Protein AF-A0A2V9BN31-F1 (afdb_monomer_lite)

Structure (mmCIF, N/CA/C/O backbone):
data_AF-A0A2V9BN31-F1
#
_entry.id   AF-A0A2V9BN31-F1
#
loop_
_atom_site.group_PDB
_atom_site.id
_atom_site.type_symbol
_atom_site.label_atom_id
_atom_site.label_alt_id
_atom_site.label_comp_id
_atom_site.label_asym_id
_atom_site.label_entity_id
_atom_site.label_seq_id
_atom_site.pdbx_PDB_ins_code
_atom_site.Cartn_x
_atom_site.Cartn_y
_atom_site.Cartn_z
_atom_site.occupancy
_atom_site.B_iso_or_equiv
_atom_site.auth_seq_id
_atom_site.auth_comp_id
_atom_site.auth_asym_id
_atom_site.auth_atom_id
_atom_site.pdbx_PDB_model_num
ATOM 1 N N . MET A 1 1 ? 68.859 72.109 -33.325 1.00 40.28 1 MET A N 1
ATOM 2 C CA . MET A 1 1 ? 69.246 70.699 -33.091 1.00 40.28 1 MET A CA 1
ATOM 3 C C . MET A 1 1 ? 68.568 69.824 -34.140 1.00 40.28 1 MET A C 1
ATOM 5 O O . MET A 1 1 ? 67.364 69.935 -34.303 1.00 40.28 1 MET A O 1
ATOM 9 N N . ARG A 1 2 ? 69.324 69.024 -34.901 1.00 48.75 2 ARG A N 1
ATOM 10 C CA . ARG A 1 2 ? 68.794 67.913 -35.730 1.00 48.75 2 ARG A CA 1
ATOM 11 C C . ARG A 1 2 ? 68.641 66.681 -34.806 1.00 48.75 2 ARG A C 1
ATOM 13 O O . ARG A 1 2 ? 69.461 66.611 -33.891 1.00 48.75 2 ARG A O 1
ATOM 20 N N . PRO A 1 3 ? 67.699 65.725 -35.007 1.00 51.00 3 PRO A N 1
ATOM 21 C CA . PRO A 1 3 ? 67.587 64.999 -36.279 1.00 51.00 3 PRO A CA 1
ATOM 22 C C . PRO A 1 3 ? 66.201 64.465 -36.721 1.00 51.00 3 PRO A C 1
ATOM 24 O O . PRO A 1 3 ? 65.312 64.187 -35.932 1.00 51.00 3 PRO A O 1
ATOM 27 N N . ARG A 1 4 ? 66.120 64.277 -38.048 1.00 44.00 4 ARG A N 1
ATOM 28 C CA . ARG A 1 4 ? 65.604 63.120 -38.809 1.00 44.00 4 ARG A CA 1
ATOM 29 C C . ARG A 1 4 ? 64.323 62.423 -38.329 1.00 44.00 4 ARG A C 1
ATOM 31 O O . ARG A 1 4 ? 64.360 61.678 -37.362 1.00 44.00 4 ARG A O 1
ATOM 38 N N . LEU A 1 5 ? 63.322 62.411 -39.208 1.00 37.47 5 LEU A N 1
ATOM 39 C CA . LEU A 1 5 ? 62.620 61.173 -39.551 1.00 37.47 5 LEU A CA 1
ATOM 40 C C . LEU A 1 5 ? 62.283 61.173 -41.044 1.00 37.47 5 LEU A C 1
ATOM 42 O O . LEU A 1 5 ? 61.562 62.028 -41.550 1.00 37.47 5 LEU A O 1
ATOM 46 N N . LEU A 1 6 ? 62.915 60.231 -41.741 1.00 39.75 6 LEU A N 1
ATOM 47 C CA . LEU A 1 6 ? 62.638 59.847 -43.115 1.00 39.75 6 LEU A CA 1
ATOM 48 C C . LEU A 1 6 ? 61.465 58.862 -43.110 1.00 39.75 6 LEU A C 1
ATOM 50 O O . LEU A 1 6 ? 61.405 57.958 -42.281 1.00 39.75 6 LEU A O 1
ATOM 54 N N . PHE A 1 7 ? 60.570 59.083 -44.066 1.00 40.12 7 PHE A N 1
ATOM 55 C CA . PHE A 1 7 ? 59.483 58.219 -44.514 1.00 40.12 7 PHE A CA 1
ATOM 56 C C . PHE A 1 7 ? 59.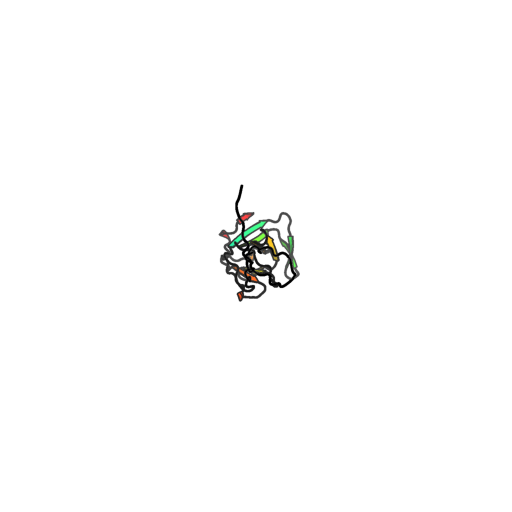914 56.773 -44.786 1.00 40.12 7 PHE A C 1
ATOM 58 O O . PHE A 1 7 ? 60.891 56.584 -45.502 1.00 40.12 7 PHE A O 1
ATOM 65 N N . VAL A 1 8 ? 59.080 55.808 -44.372 1.00 37.19 8 VAL A N 1
ATOM 66 C CA . VAL A 1 8 ? 58.717 54.571 -45.106 1.00 37.19 8 VAL A CA 1
ATOM 67 C C . VAL A 1 8 ? 57.320 54.169 -44.579 1.00 37.19 8 VAL A C 1
ATOM 69 O O . VAL A 1 8 ? 57.192 53.799 -43.421 1.00 37.19 8 VAL A O 1
ATOM 72 N N . SER A 1 9 ? 56.209 54.571 -45.205 1.00 35.59 9 SER A N 1
ATOM 73 C CA . SER A 1 9 ? 55.510 53.930 -46.337 1.00 35.59 9 SER A CA 1
ATOM 74 C C . SER A 1 9 ? 55.169 52.452 -46.101 1.00 35.59 9 SER A C 1
ATOM 76 O O . SER A 1 9 ? 56.079 51.638 -46.145 1.00 35.59 9 SER A O 1
ATOM 78 N N . LEU A 1 10 ? 53.883 52.095 -45.947 1.00 39.62 10 LEU A N 1
ATOM 79 C CA . LEU A 1 10 ? 53.248 51.175 -46.904 1.00 39.62 10 LEU A CA 1
ATOM 80 C C . LEU A 1 10 ? 51.716 51.078 -46.762 1.00 39.62 10 LEU A C 1
ATOM 82 O O . LEU A 1 10 ? 51.185 50.659 -45.742 1.00 39.62 10 LEU A O 1
ATOM 86 N N . ALA A 1 11 ? 51.073 51.453 -47.868 1.00 43.50 11 ALA A N 1
ATOM 87 C CA . ALA A 1 11 ? 49.865 50.916 -48.494 1.00 43.50 11 ALA A CA 1
ATOM 88 C C . ALA A 1 11 ? 48.610 50.590 -47.658 1.00 43.50 11 ALA A C 1
ATOM 90 O O . ALA A 1 11 ? 48.469 49.561 -47.006 1.00 43.50 11 ALA A O 1
ATOM 91 N N . ILE A 1 12 ? 47.631 51.458 -47.901 1.00 47.12 12 ILE A N 1
ATOM 92 C CA . ILE A 1 12 ? 46.184 51.259 -47.869 1.00 47.12 12 ILE A CA 1
ATOM 93 C C . ILE A 1 12 ? 45.766 50.171 -48.873 1.00 47.12 12 ILE A C 1
ATOM 95 O O . ILE A 1 12 ? 46.143 50.265 -50.034 1.00 47.12 12 ILE A O 1
ATOM 99 N N . PHE A 1 13 ? 44.912 49.241 -48.445 1.00 39.59 13 PHE A N 1
ATOM 100 C CA . PHE A 1 13 ? 43.797 48.623 -49.192 1.00 39.59 13 PHE A CA 1
ATOM 101 C C . PHE A 1 13 ? 42.911 48.003 -48.091 1.00 39.59 13 PHE A C 1
ATOM 103 O O . PHE A 1 13 ? 43.323 47.065 -47.426 1.00 39.59 13 PHE A O 1
ATOM 110 N N . GLY A 1 14 ? 41.794 48.587 -47.660 1.00 35.78 14 GLY A N 1
ATOM 111 C CA . GLY A 1 14 ? 40.641 48.947 -48.470 1.00 35.78 14 GLY A CA 1
ATOM 112 C C . GLY A 1 14 ? 39.729 47.728 -48.560 1.00 35.78 14 GLY A C 1
ATOM 113 O O . GLY A 1 14 ? 39.915 46.951 -49.483 1.00 35.78 14 GLY A O 1
ATOM 114 N N . LEU A 1 15 ? 38.801 47.555 -47.603 1.00 39.25 15 LEU A N 1
ATOM 115 C CA . LEU A 1 15 ? 37.552 46.788 -47.746 1.00 39.25 15 LEU A CA 1
ATOM 116 C C . LEU A 1 15 ? 36.706 46.846 -46.458 1.00 39.25 15 LEU A C 1
ATOM 118 O O . LEU A 1 15 ? 37.155 46.433 -45.396 1.00 39.25 15 LEU A O 1
ATOM 122 N N . GLY A 1 16 ? 35.453 47.285 -46.601 1.00 37.19 16 GLY A N 1
ATOM 123 C CA . GLY A 1 16 ? 34.324 46.699 -45.869 1.00 37.19 16 GLY A CA 1
ATOM 124 C C . GLY A 1 16 ? 33.919 47.339 -44.541 1.00 37.19 16 GLY A C 1
ATOM 125 O O . GLY A 1 16 ? 34.496 47.064 -43.499 1.00 37.19 16 GLY A O 1
ATOM 126 N N . LEU A 1 17 ? 32.837 48.121 -44.587 1.00 44.12 17 LEU A N 1
ATOM 127 C CA . LEU A 1 17 ? 32.001 48.503 -43.447 1.00 44.12 17 LEU A CA 1
ATOM 128 C C . LEU A 1 17 ? 31.518 47.294 -42.619 1.00 44.12 17 LEU A C 1
ATOM 130 O O . LEU A 1 17 ? 31.100 46.293 -43.194 1.00 44.12 17 LEU A O 1
ATOM 134 N N . GLY A 1 18 ? 31.416 47.470 -41.294 1.00 34.91 18 GLY A N 1
ATOM 135 C CA . GLY A 1 18 ? 30.512 46.680 -40.447 1.00 34.91 18 GLY A CA 1
ATOM 136 C C . GLY A 1 18 ? 31.023 46.407 -39.030 1.00 34.91 18 GLY A C 1
ATOM 137 O O . GLY A 1 18 ? 31.652 45.387 -38.784 1.00 34.91 18 GLY A O 1
ATOM 138 N N . ALA A 1 19 ? 30.707 47.277 -38.071 1.00 43.53 19 ALA A N 1
ATOM 139 C CA . ALA A 1 19 ? 30.538 46.858 -36.671 1.00 43.53 19 ALA A CA 1
ATOM 140 C C . ALA A 1 19 ? 29.080 46.347 -36.495 1.00 43.53 19 ALA A C 1
ATOM 142 O O . ALA A 1 19 ? 28.261 46.729 -37.338 1.00 43.53 19 ALA A O 1
ATOM 143 N N . PRO A 1 20 ? 28.681 45.590 -35.439 1.00 47.88 20 PRO A N 1
ATOM 144 C CA . PRO A 1 20 ? 29.365 45.424 -34.145 1.00 47.88 20 PRO A CA 1
ATOM 145 C C . PRO A 1 20 ? 29.230 44.027 -33.449 1.00 47.88 20 PRO A C 1
ATOM 147 O O . PRO A 1 20 ? 28.609 43.108 -33.963 1.00 47.88 20 PRO A O 1
ATOM 150 N N . LEU A 1 21 ? 29.776 43.933 -32.221 1.00 45.44 21 LEU A N 1
ATOM 151 C CA . LEU A 1 21 ? 29.245 43.200 -31.042 1.00 45.44 21 LEU A CA 1
ATOM 152 C C . LEU A 1 21 ? 28.952 41.682 -31.125 1.00 45.44 21 LEU A C 1
ATOM 154 O O . LEU A 1 21 ? 27.854 41.306 -31.496 1.00 45.44 21 LEU A O 1
ATOM 158 N N . PHE A 1 22 ? 29.829 40.841 -30.553 1.00 44.44 22 PHE A N 1
ATOM 159 C CA . PHE A 1 22 ? 29.475 39.575 -29.866 1.00 44.44 22 PHE A CA 1
ATOM 160 C C . PHE A 1 22 ? 30.561 39.295 -28.804 1.00 44.44 22 PHE A C 1
ATOM 162 O O . PHE A 1 22 ? 31.706 39.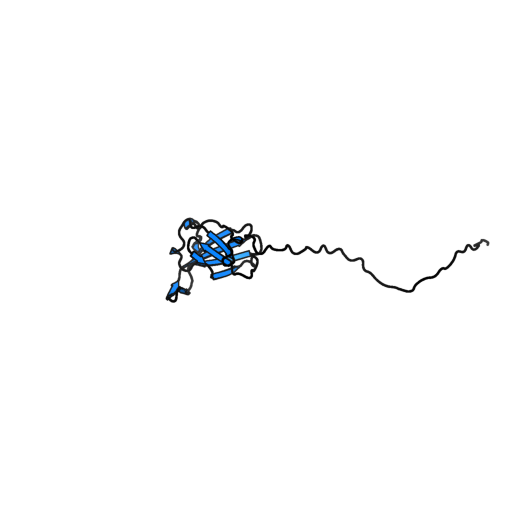018 -29.138 1.00 44.44 22 PHE A O 1
ATOM 169 N N . ALA A 1 23 ? 30.363 39.616 -27.520 1.00 44.53 23 ALA A N 1
ATOM 170 C CA . ALA A 1 23 ? 29.672 38.781 -26.531 1.00 44.53 23 ALA A CA 1
ATOM 171 C C . ALA A 1 23 ? 30.116 37.310 -26.614 1.00 44.53 23 ALA A C 1
ATOM 173 O O . ALA A 1 23 ? 29.458 36.482 -27.233 1.00 44.53 23 ALA A O 1
ATOM 174 N N . GLN A 1 24 ? 31.261 37.003 -26.000 1.00 43.22 24 GLN A N 1
ATOM 175 C CA . GLN A 1 24 ? 31.742 35.636 -25.832 1.00 43.22 24 GLN A CA 1
ATOM 176 C C . GLN A 1 24 ? 30.799 34.904 -24.866 1.00 43.22 24 GLN A C 1
ATOM 178 O O . GLN A 1 24 ? 30.811 35.112 -23.652 1.00 43.22 24 GLN A O 1
ATOM 183 N N . GLU A 1 25 ? 29.917 34.112 -25.463 1.00 43.84 25 GLU A N 1
ATOM 184 C CA . GLU A 1 25 ? 28.880 33.306 -24.838 1.00 43.84 25 GLU A CA 1
ATOM 185 C C . GLU A 1 25 ? 29.498 32.343 -23.815 1.00 43.84 25 GLU A C 1
ATOM 187 O O . GLU A 1 25 ? 30.324 31.487 -24.142 1.00 43.84 25 GLU A O 1
ATOM 192 N N . LYS A 1 26 ? 29.107 32.501 -22.544 1.00 44.97 26 LYS A N 1
ATOM 193 C CA . LYS A 1 26 ? 29.334 31.495 -21.506 1.00 44.97 26 LYS A CA 1
ATOM 194 C C . LYS A 1 26 ? 28.750 30.183 -22.018 1.00 44.97 26 LYS A C 1
ATOM 196 O O . LYS A 1 26 ? 27.541 30.102 -22.220 1.00 44.97 26 LYS A O 1
ATOM 201 N N . GLN A 1 27 ? 29.589 29.163 -22.176 1.00 42.09 27 GLN A N 1
ATOM 202 C CA . GLN A 1 27 ? 29.143 27.784 -22.341 1.00 42.09 27 GLN A CA 1
ATOM 203 C C . GLN A 1 27 ? 28.340 27.383 -21.099 1.00 42.09 27 GLN A C 1
ATOM 205 O O . GLN A 1 27 ? 28.871 26.892 -20.106 1.00 42.09 27 GLN A O 1
ATOM 210 N N . SER A 1 28 ? 27.036 27.644 -21.146 1.00 42.56 28 SER A N 1
ATOM 211 C CA . SER A 1 28 ? 26.061 26.996 -20.292 1.00 42.56 28 SER A CA 1
ATOM 212 C C . SER A 1 28 ? 26.026 25.545 -20.752 1.00 42.56 28 SER A C 1
ATOM 214 O O . SER A 1 28 ? 25.511 25.233 -21.828 1.00 42.56 28 SER A O 1
ATOM 216 N N . LEU A 1 29 ? 26.650 24.662 -19.970 1.00 47.84 29 LEU A N 1
ATOM 217 C CA . LEU A 1 29 ? 26.382 23.235 -20.053 1.00 47.84 29 LEU A CA 1
ATOM 218 C C . LEU A 1 29 ? 24.871 23.074 -19.850 1.00 47.84 29 LEU A C 1
ATOM 220 O O . LEU A 1 29 ? 24.368 23.124 -18.732 1.00 47.84 29 LEU A O 1
ATOM 224 N N . LYS A 1 30 ? 24.143 22.942 -20.960 1.00 46.53 30 LYS A N 1
ATOM 225 C CA . LYS A 1 30 ? 22.778 22.431 -20.986 1.00 46.53 30 LYS A CA 1
ATOM 226 C C . LYS A 1 30 ? 22.852 21.027 -20.397 1.00 46.53 30 LYS A C 1
ATOM 228 O O . LYS A 1 30 ? 23.166 20.073 -21.111 1.00 46.53 30 LYS A O 1
ATOM 233 N N . GLU A 1 31 ? 22.587 20.900 -19.101 1.00 50.62 31 GLU A N 1
ATOM 234 C CA . GLU A 1 31 ? 22.142 19.637 -18.532 1.00 50.62 31 GLU A CA 1
ATOM 235 C C . GLU A 1 31 ? 20.915 19.220 -19.338 1.00 50.62 31 GLU A C 1
ATOM 237 O O . GLU A 1 31 ? 19.837 19.810 -19.269 1.00 50.62 31 GLU A O 1
ATOM 242 N N . LYS A 1 32 ? 21.126 18.254 -20.228 1.00 44.22 32 LYS A N 1
ATOM 243 C CA . LYS A 1 32 ? 20.057 17.597 -20.961 1.00 44.22 32 LYS A CA 1
ATOM 244 C C . LYS A 1 32 ? 19.149 17.004 -19.879 1.00 44.22 32 LYS A C 1
ATOM 246 O O . LYS A 1 32 ? 19.669 16.214 -19.089 1.00 44.22 32 LYS A O 1
ATOM 251 N N . PRO A 1 33 ? 17.856 17.369 -19.786 1.00 47.72 33 PRO A N 1
ATOM 252 C CA . PRO A 1 33 ? 16.994 16.771 -18.781 1.00 47.72 33 PRO A CA 1
ATOM 253 C C . PRO A 1 33 ? 17.041 15.267 -19.014 1.00 47.72 33 PRO A C 1
ATOM 255 O O . PRO A 1 33 ? 16.794 14.803 -20.134 1.00 47.72 33 PRO A O 1
ATOM 258 N N . ALA A 1 34 ? 17.476 14.527 -17.994 1.00 54.84 34 ALA A N 1
ATOM 259 C CA . ALA A 1 34 ? 17.507 13.080 -18.043 1.00 54.84 34 ALA A CA 1
ATOM 260 C C . ALA A 1 34 ? 16.120 12.633 -18.505 1.00 54.84 34 ALA A C 1
ATOM 262 O O . ALA A 1 34 ? 15.119 12.964 -17.873 1.00 54.84 34 ALA A O 1
ATOM 263 N N . ALA A 1 35 ? 16.052 11.966 -19.657 1.00 50.72 35 ALA A N 1
ATOM 264 C CA . ALA A 1 35 ? 14.807 11.408 -20.143 1.00 50.72 35 ALA A CA 1
ATOM 265 C C . ALA A 1 35 ? 14.383 10.349 -19.122 1.00 50.72 35 ALA A C 1
ATOM 267 O O . ALA A 1 35 ? 14.887 9.225 -19.140 1.00 50.72 35 ALA A O 1
ATOM 268 N N . VAL A 1 36 ? 13.524 10.739 -18.180 1.00 56.69 36 VAL A N 1
ATOM 269 C CA . VAL A 1 36 ? 12.953 9.836 -17.187 1.00 56.69 36 VAL A CA 1
ATOM 270 C C . VAL A 1 36 ? 12.156 8.816 -17.982 1.00 56.69 36 VAL A C 1
ATOM 272 O O . VAL A 1 36 ? 11.118 9.123 -18.565 1.00 56.69 36 VAL A O 1
ATOM 275 N N . SER A 1 37 ? 12.699 7.607 -18.097 1.00 56.75 37 SER A N 1
ATOM 276 C CA . SER A 1 37 ? 12.049 6.539 -18.838 1.00 56.75 37 SER A CA 1
ATOM 277 C C . SER A 1 37 ? 10.758 6.175 -18.108 1.00 56.75 37 SER A C 1
ATOM 279 O O . SER A 1 37 ? 10.773 5.573 -17.036 1.00 56.75 37 SER A O 1
ATOM 281 N N . LEU A 1 38 ? 9.628 6.546 -18.711 1.00 58.47 38 LEU A N 1
ATOM 282 C CA . LEU A 1 38 ? 8.272 6.453 -18.153 1.00 58.47 38 LEU A CA 1
ATOM 283 C C . LEU A 1 38 ? 7.773 5.021 -17.906 1.00 58.47 38 LEU A C 1
ATOM 285 O O . LEU A 1 38 ? 6.606 4.834 -17.577 1.00 58.47 38 LEU A O 1
ATOM 289 N N . ARG A 1 39 ? 8.623 4.011 -18.101 1.00 65.19 39 ARG A N 1
ATOM 290 C CA . ARG A 1 39 ? 8.321 2.591 -17.874 1.00 65.19 39 ARG A CA 1
ATOM 291 C C . ARG A 1 39 ? 9.203 1.953 -16.811 1.00 65.19 39 ARG A C 1
ATOM 293 O O . ARG A 1 39 ? 9.006 0.792 -16.497 1.00 65.19 39 ARG A O 1
ATOM 300 N N . GLN A 1 40 ? 10.172 2.681 -16.263 1.00 72.19 40 GLN A N 1
ATOM 301 C CA . GLN A 1 40 ? 11.093 2.100 -15.294 1.00 72.19 40 GLN A CA 1
ATOM 302 C C . GLN A 1 40 ? 10.453 1.989 -13.901 1.00 72.19 40 GLN A C 1
ATOM 304 O O . GLN A 1 40 ? 9.644 2.858 -13.540 1.00 72.19 40 GLN A O 1
ATOM 309 N N . PRO A 1 41 ? 10.825 0.956 -13.124 1.00 78.88 41 PRO A N 1
ATOM 310 C CA . PRO A 1 41 ? 10.535 0.874 -11.696 1.00 78.88 41 PRO A CA 1
ATOM 311 C C . PRO A 1 41 ? 11.089 2.084 -10.934 1.00 78.88 41 PRO A C 1
ATOM 313 O O . PRO A 1 41 ? 12.091 2.680 -11.345 1.00 78.88 41 PRO A O 1
ATOM 316 N N . LEU A 1 42 ? 10.466 2.428 -9.806 1.00 81.94 42 LEU A N 1
ATOM 317 C CA . LEU A 1 42 ? 11.030 3.407 -8.881 1.00 81.94 42 LEU A CA 1
ATOM 318 C C . LEU A 1 42 ? 12.308 2.840 -8.269 1.00 81.94 42 LEU A C 1
ATOM 320 O O . LEU A 1 42 ? 12.334 1.726 -7.745 1.00 81.94 42 LEU A O 1
ATOM 324 N N . LYS A 1 43 ? 13.381 3.623 -8.321 1.00 79.12 43 LYS A N 1
ATOM 325 C CA . LYS A 1 43 ? 14.633 3.256 -7.667 1.00 79.12 43 LYS A CA 1
ATOM 326 C C . LYS A 1 43 ? 14.535 3.558 -6.177 1.00 79.12 43 LYS A C 1
ATOM 328 O O . LYS A 1 43 ? 13.946 4.562 -5.781 1.00 79.12 43 LYS A O 1
ATOM 333 N N . GLU A 1 44 ? 15.127 2.674 -5.375 1.00 84.44 44 GLU A N 1
ATOM 334 C CA . GLU A 1 44 ? 15.311 2.870 -3.929 1.00 84.44 44 GLU A CA 1
ATOM 335 C C . GLU A 1 44 ? 14.005 3.153 -3.165 1.00 84.44 44 GLU A C 1
ATOM 337 O O . GLU A 1 44 ? 14.010 3.848 -2.149 1.00 84.44 44 GLU A O 1
ATOM 342 N N . ALA A 1 45 ? 12.882 2.618 -3.653 1.00 90.50 45 ALA A N 1
ATOM 343 C CA . ALA A 1 45 ? 11.600 2.775 -2.989 1.00 90.50 45 ALA A CA 1
ATOM 344 C C . ALA A 1 45 ? 11.571 1.991 -1.668 1.00 90.50 45 ALA A C 1
ATOM 346 O O . ALA A 1 45 ? 12.030 0.848 -1.593 1.00 90.50 45 ALA A O 1
ATOM 347 N N . ARG A 1 46 ? 11.025 2.605 -0.621 1.00 93.69 46 ARG A N 1
ATOM 348 C CA . ARG A 1 46 ? 10.862 2.007 0.707 1.00 93.69 46 ARG A CA 1
ATOM 349 C C . ARG A 1 46 ? 9.405 2.065 1.117 1.00 93.69 46 ARG A C 1
ATOM 351 O O . ARG A 1 46 ? 8.693 2.992 0.748 1.00 93.69 46 ARG A O 1
ATOM 358 N N . LEU A 1 47 ? 8.985 1.072 1.890 1.00 95.62 47 LEU A N 1
ATOM 359 C CA . LEU A 1 47 ? 7.634 0.981 2.416 1.00 95.62 47 LEU A CA 1
ATOM 360 C C . LEU A 1 47 ? 7.659 1.183 3.928 1.00 95.62 47 LEU A C 1
ATOM 362 O O . LEU A 1 47 ? 8.384 0.495 4.640 1.00 95.62 47 LEU A O 1
ATOM 366 N N . GLU A 1 48 ? 6.817 2.085 4.409 1.00 96.44 48 GLU A N 1
ATOM 367 C CA . GLU A 1 48 ? 6.435 2.171 5.811 1.00 96.44 48 GLU A CA 1
ATOM 368 C C . GLU A 1 48 ? 4.933 1.959 5.931 1.00 96.44 48 GLU A C 1
ATOM 370 O O . GLU A 1 48 ? 4.166 2.409 5.080 1.00 96.44 48 GLU A O 1
ATOM 375 N N . VAL A 1 49 ? 4.502 1.282 6.993 1.00 96.56 49 VAL A N 1
ATOM 376 C CA . VAL A 1 49 ? 3.081 1.026 7.228 1.00 96.56 49 VAL A CA 1
ATOM 377 C C . VAL A 1 49 ? 2.701 1.523 8.609 1.00 96.56 49 VAL A C 1
ATOM 379 O O . VAL A 1 49 ? 3.398 1.261 9.592 1.00 96.56 49 VAL A O 1
ATOM 382 N N . GLN A 1 50 ? 1.597 2.257 8.673 1.00 96.56 50 GLN A N 1
ATOM 383 C CA . GLN A 1 50 ? 1.077 2.830 9.905 1.00 96.56 50 GLN A CA 1
ATOM 384 C C . GLN A 1 50 ? -0.384 2.442 10.080 1.00 96.56 50 GLN A C 1
ATOM 386 O O . GLN A 1 50 ? -1.168 2.492 9.133 1.00 96.56 50 GLN A O 1
ATOM 391 N N . ARG A 1 51 ? -0.759 2.078 11.303 1.00 95.94 51 ARG A N 1
ATOM 392 C CA . ARG A 1 51 ? -2.154 2.004 11.715 1.00 95.94 51 ARG A CA 1
ATOM 393 C C . ARG A 1 51 ? -2.554 3.371 12.238 1.00 95.94 51 ARG A C 1
ATOM 395 O O . ARG A 1 51 ? -1.932 3.885 13.159 1.00 95.94 51 ARG A O 1
ATOM 402 N N . VAL A 1 52 ? -3.595 3.937 11.640 1.00 95.38 52 VAL A N 1
ATOM 403 C CA . VAL A 1 52 ? -4.074 5.278 11.975 1.00 95.38 52 VAL A CA 1
ATOM 404 C C . VAL A 1 52 ? -5.497 5.176 12.493 1.00 95.38 52 VAL A C 1
ATOM 406 O O . VAL A 1 52 ? -6.390 4.667 11.805 1.00 95.38 52 VAL A O 1
ATOM 409 N N . ARG A 1 53 ? -5.725 5.689 13.704 1.00 94.44 53 ARG A N 1
ATOM 410 C CA . ARG A 1 53 ? -7.074 5.870 14.242 1.00 94.44 53 ARG A CA 1
ATOM 411 C C . ARG A 1 53 ? -7.602 7.246 13.854 1.00 94.44 53 ARG A C 1
ATOM 413 O O . ARG A 1 53 ? -7.077 8.280 14.261 1.00 94.44 53 ARG A O 1
ATOM 420 N N . LEU A 1 54 ? -8.674 7.269 13.072 1.00 91.12 54 LEU A N 1
ATOM 421 C CA . LEU A 1 54 ? -9.275 8.509 12.602 1.00 91.12 54 LEU A CA 1
ATOM 422 C C . LEU A 1 54 ? -9.972 9.237 13.758 1.00 91.12 54 LEU A C 1
ATOM 424 O O . LEU A 1 54 ? -10.732 8.643 14.523 1.00 91.12 54 LEU A O 1
ATOM 428 N N . LYS A 1 55 ? -9.755 10.555 13.857 1.00 90.81 55 LYS A N 1
ATOM 429 C CA . LYS A 1 55 ? -10.401 11.410 14.876 1.00 90.81 55 LYS A CA 1
ATOM 430 C C . LYS A 1 55 ? -11.926 11.423 14.752 1.00 90.81 55 LYS A C 1
ATOM 432 O O . LYS A 1 55 ? -12.626 11.598 15.744 1.00 90.81 55 LYS A O 1
ATOM 437 N N . LYS A 1 56 ? -12.428 11.279 13.526 1.00 90.19 56 LYS A N 1
ATOM 438 C CA . LYS A 1 56 ? -13.842 11.102 13.192 1.00 90.19 56 LYS A CA 1
ATOM 439 C C . LYS A 1 56 ? -13.950 9.909 12.242 1.00 90.19 56 LYS A C 1
ATOM 441 O O . LYS A 1 56 ? -13.087 9.810 11.367 1.00 90.19 56 LYS A O 1
ATOM 446 N N . PRO A 1 57 ? -14.958 9.032 12.388 1.00 89.62 57 PRO A N 1
ATOM 447 C CA . PRO A 1 57 ? -15.187 7.969 11.421 1.00 89.62 57 PRO A CA 1
ATOM 448 C C . PRO A 1 57 ? -15.321 8.544 10.007 1.00 89.62 57 PRO A C 1
ATOM 450 O O . PRO A 1 57 ? -15.989 9.560 9.808 1.00 89.62 57 PRO A O 1
ATOM 453 N N . ALA A 1 58 ? -14.661 7.915 9.040 1.00 87.75 58 ALA A N 1
ATOM 454 C CA . ALA A 1 58 ? -14.824 8.227 7.630 1.00 87.75 58 ALA A CA 1
ATOM 455 C C . ALA A 1 58 ? -15.959 7.375 7.054 1.00 87.75 58 ALA A C 1
ATOM 457 O O . ALA A 1 58 ? -15.960 6.155 7.221 1.00 87.75 58 ALA A O 1
ATOM 458 N N . GLU A 1 59 ? -16.901 8.006 6.355 1.00 90.25 59 GLU A N 1
ATOM 459 C CA . GLU A 1 59 ? -17.850 7.286 5.509 1.00 90.25 59 GLU A CA 1
ATOM 460 C C . GLU A 1 59 ? -17.164 6.901 4.199 1.00 90.25 59 GLU A C 1
ATOM 462 O O . GLU A 1 59 ? 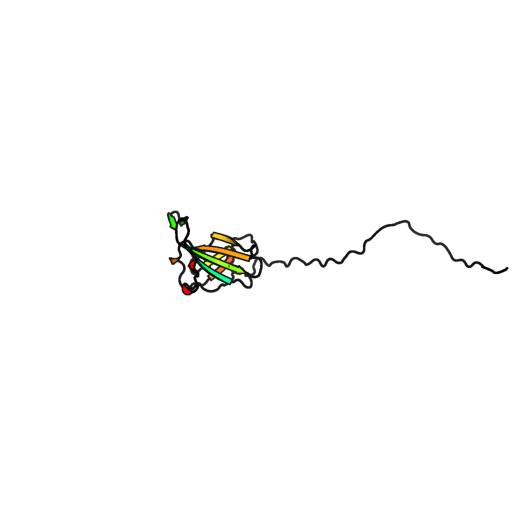-16.775 7.764 3.411 1.00 90.25 59 GLU A O 1
ATOM 467 N N . VAL A 1 60 ? -17.048 5.602 3.944 1.00 87.81 60 VAL A N 1
ATOM 468 C CA . VAL A 1 60 ? -16.529 5.066 2.685 1.00 87.81 60 VAL A CA 1
ATOM 469 C C . VAL A 1 60 ? -17.603 4.266 1.968 1.00 87.81 60 VAL A C 1
ATOM 471 O O . VAL A 1 60 ? -18.353 3.495 2.572 1.00 87.81 60 VAL A O 1
ATOM 474 N N . VAL A 1 61 ? -17.685 4.443 0.649 1.00 83.94 61 VAL A N 1
ATOM 475 C CA . VAL A 1 61 ? -18.570 3.651 -0.209 1.00 83.94 61 VAL A CA 1
ATOM 476 C C . VAL A 1 61 ? -17.745 2.554 -0.855 1.00 83.94 61 VAL A C 1
ATOM 478 O O . VAL A 1 61 ? -17.000 2.797 -1.801 1.00 83.94 61 VAL A O 1
ATOM 481 N N . GLN A 1 62 ? -17.898 1.324 -0.377 1.00 76.44 62 GLN A N 1
ATOM 482 C CA . GLN A 1 62 ? -17.213 0.174 -0.952 1.00 76.44 62 GLN A CA 1
ATOM 483 C C . GLN A 1 62 ? -18.233 -0.758 -1.604 1.00 76.44 62 GLN A C 1
ATOM 485 O O . GLN A 1 62 ? -19.128 -1.280 -0.944 1.00 76.44 62 GLN A O 1
ATOM 490 N N . ARG A 1 63 ? -18.109 -0.964 -2.924 1.00 78.50 63 ARG A N 1
ATOM 491 C CA . ARG A 1 63 ? -19.038 -1.793 -3.725 1.00 78.50 63 ARG A CA 1
ATOM 492 C C . ARG A 1 63 ? -20.514 -1.388 -3.551 1.00 78.50 63 ARG A C 1
ATOM 494 O O . ARG A 1 63 ? -21.388 -2.241 -3.461 1.00 78.50 63 ARG A O 1
ATOM 501 N N . GLY A 1 64 ? -20.779 -0.084 -3.467 1.00 82.56 64 GLY A N 1
ATO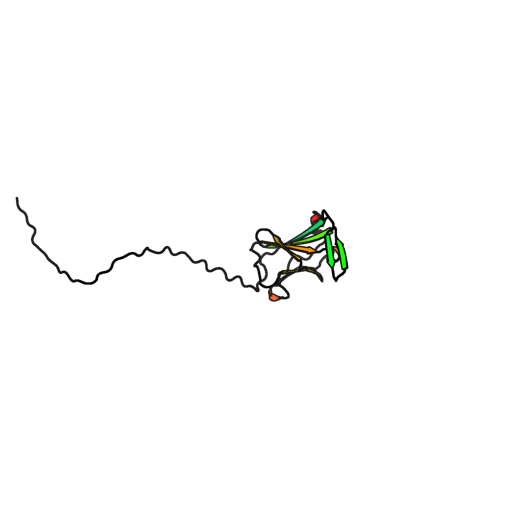M 502 C CA . GLY A 1 64 ? -22.129 0.464 -3.286 1.00 82.56 64 GLY A CA 1
ATOM 503 C C . GLY A 1 64 ? -22.670 0.399 -1.854 1.00 82.56 64 GLY A C 1
ATOM 504 O O . GLY A 1 64 ? -23.759 0.904 -1.600 1.00 82.56 64 GLY A O 1
ATOM 505 N N . VAL A 1 65 ? -21.918 -0.167 -0.906 1.00 85.62 65 VAL A N 1
ATOM 506 C CA . VAL A 1 65 ? -22.291 -0.205 0.512 1.00 85.62 65 VAL A CA 1
ATOM 507 C C . VAL A 1 65 ? -21.561 0.911 1.249 1.00 85.62 65 VAL A C 1
ATOM 509 O O . VAL A 1 65 ? -20.333 0.988 1.206 1.00 85.62 65 VAL A O 1
ATOM 512 N N . LYS A 1 66 ? -22.320 1.767 1.937 1.00 89.31 66 LYS A N 1
ATOM 513 C CA . LYS A 1 66 ? -21.766 2.760 2.863 1.00 89.31 66 LYS A CA 1
ATOM 514 C C . LYS A 1 66 ? -21.306 2.074 4.143 1.00 89.31 66 LYS A C 1
ATOM 516 O O . LYS A 1 66 ? -22.049 1.273 4.711 1.00 89.31 66 LYS A O 1
ATOM 521 N N . ARG A 1 67 ? -20.096 2.388 4.593 1.00 88.69 67 ARG A N 1
ATOM 522 C CA . ARG A 1 67 ? -19.534 1.920 5.862 1.00 88.69 67 ARG A CA 1
ATOM 523 C C . ARG A 1 67 ? -18.820 3.060 6.562 1.00 88.69 67 ARG A C 1
ATOM 525 O O . ARG A 1 67 ? -18.177 3.874 5.908 1.00 88.69 67 ARG A O 1
ATOM 532 N N . GLU A 1 68 ? -18.907 3.074 7.881 1.00 91.62 68 GLU A N 1
ATOM 533 C CA . GLU A 1 68 ? -18.086 3.942 8.714 1.00 91.62 68 GLU A CA 1
ATOM 534 C C . GLU A 1 68 ? -16.808 3.209 9.112 1.00 91.62 68 GLU A C 1
ATOM 536 O O . GLU A 1 68 ? -16.848 2.069 9.579 1.00 91.62 68 GLU A O 1
ATOM 541 N N . VAL A 1 69 ? -15.670 3.869 8.930 1.00 91.94 69 VAL A N 1
ATOM 542 C CA . VAL A 1 69 ? -14.351 3.325 9.244 1.00 91.94 69 VAL A CA 1
ATOM 543 C C . VAL A 1 69 ? -13.653 4.267 10.208 1.00 91.94 69 VAL A C 1
ATOM 545 O O . VAL A 1 69 ? -13.574 5.468 9.971 1.00 91.94 69 VAL A O 1
ATOM 548 N N . SER A 1 70 ? -13.147 3.727 11.313 1.00 93.25 70 SER A N 1
ATOM 549 C CA . SER A 1 70 ? -12.436 4.493 12.346 1.00 93.25 70 SER A CA 1
ATOM 550 C C . SER A 1 70 ? -10.952 4.140 12.450 1.00 93.25 70 SER A C 1
ATOM 552 O O . SER A 1 70 ? -10.195 4.883 13.071 1.00 93.25 70 SER A O 1
ATOM 554 N N . VAL A 1 71 ? -10.528 3.036 11.834 1.00 94.62 71 VAL A N 1
ATOM 555 C CA . VAL A 1 71 ? -9.139 2.570 11.813 1.00 94.62 71 VAL A CA 1
ATOM 556 C C . VAL A 1 71 ? -8.774 2.205 10.385 1.00 94.62 71 VAL A C 1
ATOM 558 O O . VAL A 1 71 ? -9.494 1.448 9.738 1.00 94.62 71 VAL A O 1
ATOM 561 N N . VAL A 1 72 ? -7.648 2.726 9.912 1.00 95.38 72 VAL A N 1
ATOM 562 C CA . VAL A 1 72 ? -7.119 2.465 8.569 1.00 95.38 72 VAL A CA 1
ATOM 563 C C . VAL A 1 72 ? -5.663 2.014 8.650 1.00 95.38 72 VAL A C 1
ATOM 565 O O . VAL A 1 72 ? -4.992 2.230 9.663 1.00 95.38 72 VAL A O 1
ATOM 568 N N . LEU A 1 73 ? -5.174 1.392 7.578 1.00 96.56 73 LEU A N 1
ATOM 569 C CA . LEU A 1 73 ? -3.739 1.237 7.347 1.00 96.56 73 L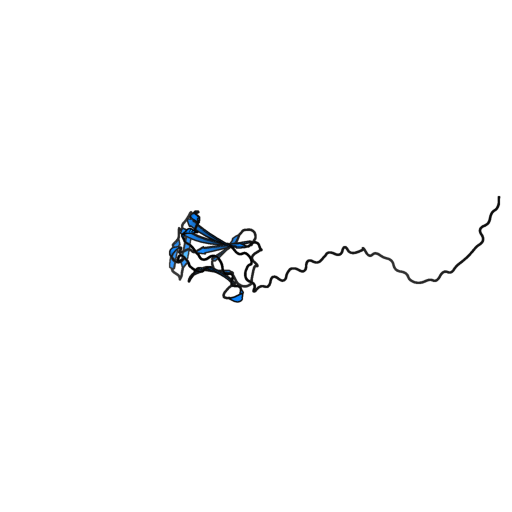EU A CA 1
ATOM 570 C C . LEU A 1 73 ? -3.298 2.233 6.280 1.00 96.56 73 LEU A C 1
ATOM 572 O O . LEU A 1 73 ? -3.841 2.236 5.176 1.00 96.56 73 LEU A O 1
ATOM 576 N N . GLU A 1 74 ? -2.306 3.049 6.605 1.00 97.19 74 GLU A N 1
ATOM 577 C CA . GLU A 1 74 ? -1.618 3.895 5.641 1.00 97.19 74 GLU A CA 1
ATOM 578 C C . GLU A 1 74 ? -0.305 3.233 5.225 1.00 97.19 74 GLU A C 1
ATOM 580 O O . GLU A 1 74 ? 0.536 2.895 6.060 1.00 97.19 74 GLU A O 1
ATOM 585 N N . PHE A 1 75 ? -0.137 3.047 3.921 1.00 97.56 75 PHE A N 1
ATOM 586 C CA . PHE A 1 75 ? 1.072 2.529 3.299 1.00 97.56 75 PHE A CA 1
ATOM 587 C C . PHE A 1 75 ? 1.808 3.697 2.655 1.00 97.56 75 PHE A C 1
ATOM 589 O O . PHE A 1 75 ? 1.373 4.237 1.636 1.00 97.56 75 PHE A O 1
ATOM 596 N N . ARG A 1 76 ? 2.921 4.093 3.260 1.00 97.06 76 ARG A N 1
ATOM 597 C CA . ARG A 1 76 ? 3.759 5.196 2.806 1.00 97.06 76 ARG A CA 1
ATOM 598 C C . ARG A 1 76 ? 4.923 4.642 2.000 1.00 97.06 76 ARG A C 1
ATOM 600 O O . ARG A 1 76 ? 5.818 4.001 2.547 1.00 97.06 76 ARG A O 1
ATOM 607 N N . VAL A 1 77 ? 4.899 4.888 0.697 1.00 96.00 77 VAL A N 1
ATOM 608 C CA . VAL A 1 77 ? 5.973 4.545 -0.234 1.00 96.00 77 VAL A CA 1
ATOM 609 C C . VAL A 1 77 ? 6.851 5.774 -0.420 1.00 96.00 77 VAL A C 1
ATOM 611 O O . VAL A 1 77 ? 6.397 6.766 -0.983 1.00 96.00 77 VAL A O 1
ATOM 614 N N . THR A 1 78 ? 8.095 5.722 0.044 1.00 94.31 78 THR A N 1
ATOM 615 C CA . THR A 1 78 ? 9.070 6.814 -0.099 1.00 94.31 78 THR A CA 1
ATOM 616 C C . THR A 1 78 ? 10.134 6.455 -1.127 1.00 94.31 78 THR A C 1
ATOM 618 O O . THR A 1 78 ? 10.456 5.282 -1.304 1.00 94.31 78 THR A O 1
ATOM 621 N N . SER A 1 79 ? 10.696 7.448 -1.812 1.00 91.56 79 SER A N 1
ATOM 622 C CA . SER A 1 79 ? 11.829 7.268 -2.726 1.00 91.56 79 SER A CA 1
ATOM 623 C C . SER A 1 79 ? 12.845 8.397 -2.559 1.00 91.56 79 SER A C 1
ATOM 625 O O . SER A 1 79 ? 12.498 9.536 -2.250 1.00 91.56 79 SER A O 1
ATOM 627 N N . SER A 1 80 ? 14.124 8.085 -2.786 1.00 87.75 80 SER A N 1
ATOM 628 C CA . SER A 1 80 ? 15.197 9.087 -2.841 1.00 87.75 80 SER A CA 1
ATOM 629 C C . SER A 1 80 ? 15.066 10.023 -4.048 1.00 87.75 80 SER A C 1
ATOM 631 O O . SER A 1 80 ? 15.635 11.112 -4.052 1.00 87.75 80 SER A O 1
ATOM 633 N N . GLN A 1 81 ? 14.298 9.622 -5.064 1.00 86.31 81 GLN A N 1
ATOM 634 C CA . GLN A 1 81 ? 14.035 10.391 -6.275 1.00 86.31 81 GLN A CA 1
ATOM 635 C C . GLN A 1 81 ? 12.578 10.846 -6.297 1.00 86.31 81 GLN A C 1
ATOM 637 O O . GLN A 1 81 ? 11.709 10.183 -5.733 1.00 86.31 81 GLN A O 1
ATOM 642 N N . ALA A 1 82 ? 12.312 11.970 -6.964 1.00 84.44 82 ALA A N 1
ATOM 643 C CA . ALA A 1 82 ? 10.943 12.424 -7.163 1.00 84.44 82 ALA A CA 1
ATOM 644 C C . ALA A 1 82 ? 10.162 11.349 -7.930 1.00 84.44 82 ALA A C 1
ATOM 646 O O . ALA A 1 82 ? 10.609 10.854 -8.973 1.00 84.44 82 ALA A O 1
ATOM 647 N N . ILE A 1 83 ? 9.003 10.973 -7.399 1.00 86.06 83 ILE A N 1
ATOM 648 C CA . ILE A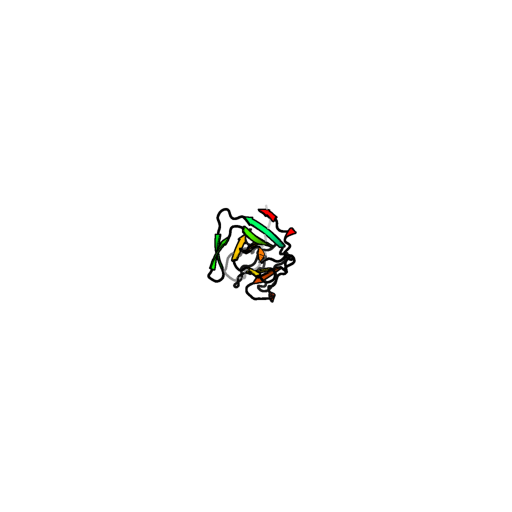 1 83 ? 8.117 9.986 -7.998 1.00 86.06 83 ILE A CA 1
ATOM 649 C C . ILE A 1 83 ? 7.490 10.650 -9.229 1.00 86.06 83 ILE A C 1
ATOM 651 O O . ILE A 1 83 ? 6.737 11.613 -9.092 1.00 86.06 83 ILE A O 1
ATOM 655 N N . PRO A 1 84 ? 7.787 10.170 -10.450 1.00 79.69 84 PRO A N 1
ATOM 656 C CA . PRO A 1 84 ? 7.344 10.843 -11.656 1.00 79.69 84 PRO A CA 1
ATOM 657 C C . PRO A 1 84 ? 5.822 10.822 -11.747 1.00 79.69 84 PRO A C 1
ATOM 659 O O . PRO A 1 84 ? 5.199 9.762 -11.636 1.00 79.69 84 PRO A O 1
ATOM 662 N N . VAL A 1 85 ? 5.236 11.983 -12.030 1.00 78.19 85 VAL A N 1
ATOM 663 C CA . VAL A 1 85 ? 3.837 12.076 -12.446 1.00 78.19 85 VAL A CA 1
ATOM 664 C C . VAL A 1 85 ? 3.709 11.409 -13.815 1.00 78.19 85 VAL A C 1
ATOM 666 O O . VAL A 1 85 ? 4.443 11.731 -14.753 1.00 78.19 85 VAL A O 1
ATOM 669 N N . ARG A 1 86 ? 2.800 10.440 -13.926 1.00 80.00 86 ARG A N 1
ATOM 670 C CA . ARG A 1 86 ? 2.560 9.674 -15.156 1.00 80.00 86 ARG A CA 1
ATOM 671 C C . ARG A 1 86 ? 1.139 9.897 -15.651 1.00 80.00 86 ARG A C 1
ATOM 673 O O . ARG A 1 86 ? 0.281 10.372 -14.923 1.00 80.00 86 ARG A O 1
ATOM 680 N N . ALA A 1 87 ? 0.897 9.512 -16.902 1.00 82.50 87 ALA A N 1
ATOM 681 C CA . ALA A 1 87 ? -0.446 9.523 -17.480 1.00 82.50 87 ALA A CA 1
ATOM 682 C C . ALA A 1 87 ? -1.388 8.486 -16.838 1.00 82.50 87 ALA A C 1
ATOM 684 O O . ALA A 1 87 ? -2.600 8.589 -16.986 1.00 82.50 87 ALA A O 1
ATOM 685 N N . LEU A 1 88 ? -0.827 7.469 -16.176 1.00 87.94 88 LEU A N 1
ATOM 686 C CA . LEU A 1 88 ? -1.571 6.460 -15.432 1.00 87.94 88 LEU A CA 1
ATOM 687 C C . LEU A 1 88 ? -1.324 6.652 -13.943 1.00 87.94 88 LEU A C 1
ATOM 689 O O . LEU A 1 88 ? -0.177 6.840 -13.535 1.00 87.94 88 LEU A O 1
ATOM 693 N N . ASP A 1 89 ? -2.385 6.518 -13.159 1.00 91.25 89 ASP A N 1
ATOM 694 C CA . ASP A 1 89 ? -2.311 6.643 -11.710 1.00 91.25 89 ASP A CA 1
ATOM 695 C C . ASP A 1 89 ? -1.518 5.485 -11.079 1.00 91.25 89 ASP A C 1
ATOM 697 O O . ASP A 1 89 ? -1.609 4.338 -11.542 1.00 91.25 89 ASP A O 1
ATOM 701 N N . PRO A 1 90 ? -0.741 5.746 -10.017 1.00 94.00 90 PRO A N 1
ATOM 702 C CA . PRO A 1 90 ? -0.099 4.707 -9.239 1.00 94.00 90 PRO A CA 1
ATOM 703 C C . PRO A 1 90 ? -1.131 3.826 -8.519 1.00 94.00 90 PRO A C 1
ATOM 705 O O . PRO A 1 90 ? -2.156 4.280 -8.014 1.00 94.00 90 PRO A O 1
ATOM 708 N N . VAL A 1 91 ? -0.826 2.536 -8.452 1.00 95.75 91 VAL A N 1
ATOM 709 C CA . VAL A 1 91 ? -1.611 1.507 -7.774 1.00 95.75 91 VAL A CA 1
ATOM 710 C C . VAL A 1 91 ? -0.667 0.716 -6.881 1.00 95.75 91 VAL A C 1
ATOM 712 O O . VAL A 1 91 ? 0.296 0.117 -7.368 1.00 95.75 91 VAL A O 1
ATOM 715 N N . LEU A 1 92 ? -0.952 0.699 -5.580 1.00 97.19 92 LEU A N 1
ATOM 716 C CA . LEU A 1 92 ? -0.245 -0.154 -4.630 1.00 97.19 92 LEU A CA 1
ATOM 717 C C . LEU A 1 92 ? -1.016 -1.460 -4.472 1.00 97.19 92 LEU A C 1
ATOM 719 O O . LEU A 1 92 ? -2.204 -1.450 -4.153 1.00 97.19 92 LEU A O 1
ATOM 723 N N . VAL A 1 93 ? -0.352 -2.587 -4.688 1.00 97.31 93 VAL A N 1
ATOM 724 C CA . VAL A 1 93 ? -0.942 -3.908 -4.478 1.00 97.31 93 VAL A CA 1
ATOM 725 C C . VAL A 1 93 ? -0.351 -4.527 -3.223 1.00 97.31 93 VAL A C 1
ATOM 727 O O . VAL A 1 93 ? 0.864 -4.531 -3.058 1.00 97.31 93 VAL A O 1
ATOM 730 N N . VAL A 1 94 ? -1.218 -5.045 -2.354 1.00 96.88 94 VAL A N 1
ATOM 731 C CA . VAL A 1 94 ? -0.884 -5.733 -1.101 1.00 96.88 94 VAL A CA 1
ATOM 732 C C . VAL A 1 94 ? -1.602 -7.082 -1.110 1.00 96.88 94 VAL A C 1
ATOM 734 O O . VAL A 1 94 ? -2.803 -7.162 -0.840 1.00 96.88 94 VAL A O 1
ATOM 737 N N . GLY A 1 95 ? -0.890 -8.149 -1.474 1.00 95.06 95 GLY A N 1
ATOM 738 C CA . GLY A 1 95 ? -1.489 -9.463 -1.717 1.00 95.06 95 GLY A CA 1
ATOM 739 C C . GLY A 1 95 ? -2.569 -9.389 -2.800 1.00 95.06 95 GLY A C 1
ATOM 740 O O . GLY A 1 95 ? -2.278 -9.058 -3.945 1.00 95.06 95 GLY A O 1
ATOM 741 N N . ASP A 1 96 ? -3.824 -9.646 -2.423 1.00 93.88 96 ASP A N 1
ATOM 742 C CA . ASP A 1 96 ? -4.983 -9.613 -3.332 1.00 93.88 96 ASP A CA 1
ATOM 743 C C . ASP A 1 96 ? -5.672 -8.231 -3.397 1.00 93.88 96 ASP A C 1
ATOM 745 O O . ASP A 1 96 ? -6.676 -8.051 -4.091 1.00 93.88 96 ASP A O 1
ATOM 749 N N . VAL A 1 97 ? -5.182 -7.245 -2.638 1.00 95.31 97 VAL A N 1
ATOM 750 C CA . VAL A 1 97 ? -5.816 -5.930 -2.492 1.00 95.31 97 VAL A CA 1
ATOM 751 C C . VAL A 1 97 ? -5.106 -4.902 -3.363 1.00 95.31 97 VAL A C 1
ATOM 753 O O . VAL A 1 97 ? -3.908 -4.693 -3.224 1.00 95.31 97 VAL A O 1
ATOM 756 N N . SER A 1 98 ? -5.849 -4.214 -4.232 1.00 95.62 98 SER A N 1
ATOM 757 C CA . SER A 1 98 ? -5.342 -3.075 -5.011 1.00 95.62 98 SER A CA 1
ATOM 758 C C . SER A 1 98 ? -5.837 -1.755 -4.425 1.00 95.62 98 SER A C 1
ATOM 760 O O . SER A 1 98 ? -7.041 -1.490 -4.418 1.00 95.62 98 SER A O 1
ATOM 762 N N . LEU A 1 99 ? -4.910 -0.919 -3.971 1.00 95.44 99 LEU A N 1
ATOM 763 C CA . LEU A 1 99 ? -5.158 0.416 -3.440 1.00 95.44 99 LEU A CA 1
ATOM 764 C C . LEU A 1 99 ? -4.953 1.447 -4.548 1.00 95.44 99 LEU A C 1
ATOM 766 O O . LEU A 1 99 ? -3.880 1.537 -5.144 1.00 95.44 99 LEU A O 1
ATOM 770 N N . ARG A 1 100 ? -6.011 2.207 -4.830 1.00 94.25 100 ARG A N 1
ATOM 771 C CA . ARG A 1 100 ? -6.043 3.257 -5.863 1.00 94.25 100 ARG A CA 1
ATOM 772 C C . ARG A 1 100 ? -6.250 4.650 -5.283 1.00 94.25 100 ARG A C 1
ATOM 774 O O . ARG A 1 100 ? -6.149 5.626 -6.009 1.00 94.25 100 ARG A O 1
ATOM 781 N N . GLU A 1 101 ? -6.576 4.733 -4.001 1.00 92.38 101 GLU A N 1
ATOM 782 C CA . GLU A 1 101 ? -6.724 5.997 -3.299 1.00 92.38 101 GLU A CA 1
ATOM 783 C C . GLU A 1 101 ? -5.376 6.345 -2.677 1.00 92.38 101 GLU A C 1
ATOM 785 O O . GLU A 1 101 ? -4.848 5.588 -1.855 1.00 92.38 101 GLU A O 1
ATOM 790 N N . TYR A 1 102 ? -4.792 7.443 -3.149 1.00 94.62 102 TYR A N 1
ATOM 791 C CA . TYR A 1 102 ? -3.463 7.878 -2.756 1.00 94.62 102 TYR A CA 1
ATOM 792 C C . TYR A 1 102 ? -3.362 9.400 -2.710 1.00 94.62 102 TYR A C 1
ATOM 794 O O . TYR A 1 102 ? -4.176 10.122 -3.288 1.00 94.62 102 TYR A O 1
ATOM 802 N N . ARG A 1 103 ? -2.315 9.882 -2.047 1.00 94.19 103 ARG A N 1
ATOM 803 C CA . ARG A 1 103 ? -1.902 11.287 -2.053 1.00 94.19 103 ARG A CA 1
ATOM 804 C C . ARG A 1 103 ? -0.388 11.394 -2.176 1.00 94.19 103 ARG A C 1
ATOM 806 O O . ARG A 1 103 ? 0.331 10.508 -1.713 1.00 94.19 103 ARG A O 1
ATOM 813 N N . TYR A 1 104 ? 0.074 12.486 -2.773 1.00 91.94 104 TYR A N 1
ATOM 814 C CA . TYR A 1 104 ? 1.484 12.858 -2.750 1.00 91.94 104 TYR A CA 1
ATOM 815 C C . TYR A 1 104 ? 1.822 13.574 -1.440 1.00 91.94 104 TYR A C 1
ATOM 817 O O . TYR A 1 104 ? 1.048 14.395 -0.945 1.00 91.94 104 TYR A O 1
ATOM 825 N N . GLU A 1 105 ? 2.990 13.259 -0.895 1.00 92.44 105 GLU A N 1
ATOM 826 C CA . GLU A 1 105 ? 3.614 13.920 0.250 1.00 92.44 105 GLU A CA 1
ATOM 827 C C . GLU A 1 105 ? 5.092 14.212 -0.065 1.00 92.44 105 GLU A C 1
ATOM 829 O O . GLU A 1 105 ? 5.617 13.790 -1.098 1.00 92.44 105 GLU A O 1
ATOM 834 N N . ASP A 1 106 ? 5.766 14.941 0.828 1.00 87.81 106 ASP A N 1
ATOM 835 C CA . ASP A 1 106 ? 7.210 15.210 0.774 1.00 87.81 106 ASP A CA 1
ATOM 836 C C . ASP A 1 106 ? 7.701 15.739 -0.587 1.00 87.81 106 ASP A C 1
ATOM 838 O O . ASP A 1 106 ? 8.701 15.268 -1.116 1.00 87.81 106 ASP A O 1
ATOM 842 N N . HIS A 1 107 ? 7.000 16.714 -1.178 1.00 85.25 107 HIS A N 1
ATOM 843 C CA . HIS A 1 107 ? 7.357 17.291 -2.486 1.00 85.25 107 HIS A CA 1
ATOM 844 C C . HIS A 1 107 ? 7.519 16.237 -3.598 1.00 85.25 107 HIS A C 1
ATOM 846 O O . HIS A 1 107 ? 8.501 16.241 -4.334 1.00 85.25 107 HIS A O 1
ATOM 852 N N . ASP A 1 108 ? 6.553 15.323 -3.696 1.00 85.06 108 ASP A N 1
ATOM 853 C CA . ASP A 1 108 ? 6.503 14.223 -4.667 1.00 85.06 108 ASP A CA 1
ATOM 854 C C . ASP A 1 108 ? 7.529 13.102 -4.426 1.00 85.06 108 ASP A C 1
ATOM 856 O O . ASP A 1 108 ? 7.706 12.228 -5.272 1.00 85.06 108 ASP A O 1
ATOM 860 N N . HIS A 1 109 ? 8.177 13.062 -3.260 1.00 89.88 109 HIS A N 1
ATOM 861 C CA . HIS A 1 109 ? 9.057 11.954 -2.863 1.00 89.88 109 HIS A CA 1
ATOM 862 C C . HIS A 1 109 ? 8.338 10.841 -2.093 1.00 89.88 109 HIS A C 1
ATOM 864 O O . HIS A 1 109 ? 8.929 9.787 -1.834 1.00 89.88 109 HIS A O 1
ATOM 870 N N . ALA A 1 110 ? 7.070 11.049 -1.733 1.00 93.56 110 ALA A N 1
ATOM 871 C CA . ALA A 1 110 ? 6.269 10.069 -1.023 1.00 93.56 110 ALA A CA 1
ATOM 872 C C . ALA A 1 110 ? 4.867 9.923 -1.626 1.00 93.56 110 ALA A C 1
ATOM 874 O O . ALA A 1 110 ? 4.213 10.902 -1.984 1.00 93.56 110 ALA A O 1
ATOM 875 N N . LEU A 1 111 ? 4.394 8.681 -1.693 1.00 95.31 111 LEU A N 1
ATOM 876 C CA . LEU A 1 111 ? 3.006 8.326 -1.967 1.00 95.31 111 LEU A CA 1
ATOM 877 C C . LEU A 1 111 ? 2.419 7.655 -0.730 1.00 95.31 111 LEU A C 1
ATOM 879 O O . LEU A 1 111 ? 2.984 6.678 -0.237 1.00 95.31 111 LEU A O 1
ATOM 883 N N . VAL A 1 112 ? 1.273 8.135 -0.256 1.00 97.00 112 VAL A N 1
ATOM 884 C CA . VAL A 1 112 ? 0.536 7.475 0.827 1.00 97.00 112 VAL A CA 1
ATOM 885 C C . VAL A 1 112 ? -0.742 6.874 0.282 1.00 97.00 112 VAL A C 1
ATOM 887 O O . VAL A 1 112 ? -1.570 7.598 -0.264 1.00 97.00 112 VAL A O 1
ATOM 890 N N . PHE A 1 113 ? -0.897 5.564 0.457 1.00 97.50 113 PHE A N 1
ATOM 891 C CA . PHE A 1 113 ? -2.089 4.803 0.099 1.00 97.50 113 PHE A CA 1
ATOM 892 C C . PHE A 1 113 ? -2.869 4.423 1.349 1.00 97.50 113 PHE A C 1
ATOM 894 O O . PHE A 1 113 ? -2.274 3.992 2.338 1.00 97.50 113 PHE A O 1
ATOM 901 N N . THR A 1 114 ? -4.196 4.497 1.279 1.00 95.88 114 THR A N 1
ATOM 902 C CA . THR A 1 114 ? -5.063 4.182 2.420 1.00 95.88 114 THR A CA 1
ATOM 903 C C . THR A 1 114 ? -5.840 2.895 2.178 1.00 95.88 114 THR A C 1
ATOM 905 O O . THR A 1 114 ? -6.556 2.748 1.187 1.00 95.88 114 THR A O 1
ATOM 908 N N . LEU A 1 115 ? -5.732 1.958 3.117 1.00 95.31 115 LEU A N 1
ATOM 909 C CA . LEU A 1 115 ? -6.577 0.775 3.201 1.00 95.31 115 LEU A CA 1
ATOM 910 C C . LEU A 1 115 ? -7.584 0.945 4.340 1.00 95.31 115 LEU A C 1
ATOM 912 O O . LEU A 1 115 ? -7.233 0.906 5.519 1.00 95.31 115 LEU A O 1
ATOM 916 N N . TYR A 1 116 ? -8.854 1.066 3.964 1.00 93.31 116 TYR A N 1
ATOM 917 C CA . TYR A 1 116 ? -9.969 1.235 4.897 1.00 93.31 116 TYR A CA 1
ATOM 918 C C . TYR A 1 116 ? -10.440 -0.061 5.568 1.00 93.31 116 TYR A C 1
ATOM 920 O O . TYR A 1 116 ? -11.164 -0.001 6.553 1.00 93.31 116 TYR A O 1
ATOM 928 N N . ASP A 1 117 ? -10.011 -1.229 5.076 1.00 92.31 117 ASP A N 1
ATOM 929 C CA . ASP A 1 117 ? -10.283 -2.526 5.708 1.00 92.31 117 ASP A CA 1
ATOM 930 C C . ASP A 1 117 ? -8.958 -3.211 6.097 1.00 92.31 117 ASP A C 1
ATOM 932 O O . ASP A 1 117 ? -8.465 -4.058 5.343 1.00 92.31 117 ASP A O 1
ATOM 936 N N . PRO A 1 118 ? -8.355 -2.866 7.251 1.00 92.38 118 PRO A N 1
ATOM 937 C CA . PRO A 1 118 ? -7.073 -3.422 7.692 1.00 92.38 118 PRO A CA 1
ATOM 938 C C . PRO A 1 118 ? -7.011 -4.954 7.673 1.00 92.38 118 PRO A C 1
ATOM 940 O O . PRO A 1 118 ? -5.982 -5.526 7.333 1.00 92.38 118 PRO A O 1
ATOM 943 N N . GLU A 1 119 ? -8.126 -5.620 7.979 1.00 91.81 119 GLU A N 1
ATOM 944 C CA . GLU A 1 119 ? -8.245 -7.084 8.029 1.00 91.81 119 GLU A CA 1
ATOM 945 C C . GLU A 1 119 ? -8.003 -7.772 6.675 1.00 91.81 119 GLU A C 1
ATOM 947 O O . GLU A 1 119 ? -7.728 -8.971 6.628 1.00 91.81 119 GLU A O 1
ATOM 952 N N . LYS A 1 120 ? -8.087 -7.035 5.558 1.00 92.81 120 LYS A N 1
ATOM 953 C CA . LYS A 1 120 ? -7.798 -7.583 4.224 1.00 92.81 120 LYS A CA 1
ATOM 954 C C . LYS A 1 120 ? -6.299 -7.702 3.940 1.00 92.81 120 LYS A C 1
ATOM 956 O O . LYS A 1 120 ? -5.924 -8.470 3.053 1.00 92.81 120 LYS A O 1
ATOM 961 N N . ALA A 1 121 ? -5.448 -6.969 4.660 1.00 93.44 121 ALA A N 1
ATOM 962 C CA . ALA A 1 121 ? -3.999 -7.087 4.535 1.00 93.44 121 ALA A CA 1
ATOM 963 C C . ALA A 1 121 ? -3.509 -8.293 5.351 1.00 93.44 121 ALA A C 1
ATOM 965 O O . ALA A 1 121 ? -3.473 -8.264 6.579 1.00 93.44 121 ALA A O 1
ATOM 966 N N . LYS A 1 122 ? -3.150 -9.376 4.656 1.00 95.50 122 LYS A N 1
ATOM 967 C CA . LYS A 1 122 ? -2.655 -10.611 5.280 1.00 95.50 122 LYS A CA 1
ATOM 968 C C . LYS A 1 122 ? -1.171 -10.492 5.600 1.00 95.50 122 LYS A C 1
ATOM 970 O O . LYS A 1 122 ? -0.407 -10.044 4.753 1.00 95.50 122 LYS A O 1
ATOM 975 N N . ASP A 1 123 ? -0.763 -10.945 6.780 1.00 95.75 123 ASP A N 1
ATOM 976 C CA . ASP A 1 123 ? 0.652 -11.004 7.154 1.00 95.75 123 ASP A CA 1
ATOM 977 C C . ASP A 1 123 ? 1.470 -11.830 6.144 1.00 95.75 123 ASP A C 1
ATOM 979 O O . ASP A 1 123 ? 1.021 -12.878 5.674 1.00 95.75 123 ASP A O 1
ATOM 983 N N . GLY A 1 124 ? 2.645 -11.324 5.767 1.00 95.31 124 GLY A N 1
ATOM 984 C CA . GLY A 1 124 ? 3.498 -11.900 4.726 1.00 95.31 124 GLY A CA 1
ATOM 985 C C . GLY A 1 124 ? 3.041 -11.623 3.289 1.00 95.31 124 GLY A C 1
ATOM 986 O O . GLY A 1 124 ? 3.623 -12.177 2.357 1.00 95.31 124 GLY A O 1
ATOM 987 N N . ALA A 1 125 ? 2.016 -10.792 3.071 1.00 96.69 125 ALA A N 1
ATOM 988 C CA . ALA A 1 125 ? 1.563 -10.456 1.724 1.00 96.69 125 ALA A CA 1
ATOM 989 C C . ALA A 1 125 ? 2.649 -9.716 0.929 1.00 96.69 125 ALA A C 1
ATOM 991 O O . ALA A 1 125 ? 3.242 -8.749 1.411 1.00 96.69 125 ALA A O 1
ATOM 992 N N . ALA A 1 126 ? 2.867 -10.133 -0.319 1.00 97.19 126 ALA A N 1
ATOM 993 C CA . ALA A 1 126 ? 3.725 -9.403 -1.246 1.00 97.19 126 ALA A CA 1
ATOM 994 C C . ALA A 1 126 ? 3.167 -7.993 -1.489 1.00 97.19 126 ALA A C 1
ATOM 996 O O . ALA A 1 126 ? 1.948 -7.815 -1.592 1.00 97.19 126 ALA A O 1
ATOM 997 N N . VAL A 1 127 ? 4.057 -7.004 -1.589 1.00 97.62 127 VAL A N 1
ATOM 998 C CA . VAL A 1 127 ? 3.686 -5.612 -1.848 1.00 97.62 127 VAL A CA 1
ATOM 999 C C . VAL A 1 127 ? 4.461 -5.095 -3.042 1.00 97.62 127 VAL A C 1
ATOM 1001 O O . VAL A 1 127 ? 5.682 -5.221 -3.092 1.00 97.62 127 VAL A O 1
ATOM 1004 N N . TYR A 1 128 ? 3.761 -4.471 -3.981 1.00 96.88 128 TYR A N 1
ATOM 1005 C CA . TYR A 1 128 ? 4.397 -3.810 -5.111 1.00 96.88 128 TYR A CA 1
ATOM 1006 C C . TYR A 1 128 ? 3.623 -2.573 -5.549 1.00 96.88 128 TYR A C 1
ATOM 1008 O O . TYR A 1 128 ? 2.396 -2.507 -5.457 1.00 96.88 128 TYR A O 1
ATOM 1016 N N . LEU A 1 129 ? 4.358 -1.597 -6.070 1.00 95.62 129 LEU A N 1
ATOM 1017 C CA . LEU A 1 129 ? 3.808 -0.425 -6.735 1.00 95.62 129 LEU A CA 1
ATOM 1018 C C . LEU A 1 129 ? 3.859 -0.629 -8.250 1.00 95.62 129 LEU A C 1
ATOM 1020 O O . LEU A 1 129 ? 4.872 -1.074 -8.782 1.00 95.62 129 LEU A O 1
ATOM 1024 N N . GLN A 1 130 ? 2.803 -0.258 -8.961 1.00 94.19 130 GLN A N 1
ATOM 1025 C CA . GLN A 1 130 ? 2.809 -0.160 -10.423 1.00 94.19 130 GLN A CA 1
ATOM 1026 C C . GLN A 1 130 ? 1.936 1.010 -10.877 1.00 94.19 130 GLN A C 1
ATOM 1028 O O . GLN A 1 130 ? 1.125 1.514 -10.109 1.00 94.19 130 GLN A O 1
ATOM 1033 N N . PHE A 1 131 ? 2.066 1.436 -12.128 1.00 91.38 131 PHE A N 1
ATOM 1034 C CA . PHE A 1 131 ? 1.233 2.493 -12.698 1.00 91.38 131 PHE A CA 1
ATOM 1035 C C . PHE A 1 131 ? 0.132 1.883 -13.570 1.00 91.38 131 PHE A C 1
ATOM 1037 O O . PHE A 1 131 ? 0.397 1.161 -14.534 1.00 91.38 131 PHE A O 1
ATOM 1044 N N . GLY A 1 132 ? -1.127 2.134 -13.208 1.00 89.94 132 GLY A N 1
ATOM 1045 C CA . GLY A 1 132 ? -2.290 1.478 -13.797 1.00 89.94 132 GLY A CA 1
ATOM 1046 C C . GLY A 1 132 ? -2.183 -0.051 -13.737 1.00 89.94 132 GLY A C 1
ATOM 1047 O O . GLY A 1 132 ? -2.027 -0.643 -12.669 1.00 89.94 132 GLY A O 1
ATOM 1048 N N . ASN A 1 133 ? -2.259 -0.690 -14.906 1.00 88.94 133 ASN A N 1
ATOM 1049 C CA . ASN A 1 133 ? -2.086 -2.138 -15.071 1.00 88.94 133 ASN A CA 1
ATOM 1050 C C . ASN A 1 133 ? -0.747 -2.493 -15.760 1.00 88.94 133 ASN A C 1
ATOM 1052 O O . ASN A 1 133 ? -0.599 -3.602 -16.271 1.00 88.94 133 ASN A O 1
ATOM 1056 N N . ASP A 1 134 ? 0.210 -1.559 -15.819 1.00 88.19 134 ASP A N 1
ATOM 1057 C CA . ASP A 1 134 ? 1.488 -1.758 -16.508 1.00 88.19 134 ASP A CA 1
ATOM 1058 C C . ASP A 1 134 ? 2.489 -2.535 -15.641 1.00 88.19 134 ASP A C 1
ATOM 1060 O O . ASP A 1 134 ? 3.166 -1.971 -14.777 1.00 88.19 134 ASP A O 1
ATOM 1064 N N . ALA A 1 135 ? 2.626 -3.831 -15.919 1.00 88.88 135 ALA A N 1
ATOM 1065 C CA . ALA A 1 135 ? 3.565 -4.706 -15.224 1.00 88.88 135 ALA A CA 1
ATOM 1066 C C . ALA A 1 135 ? 5.042 -4.314 -15.429 1.00 88.88 135 ALA A C 1
ATOM 1068 O O . ALA A 1 135 ? 5.863 -4.625 -14.570 1.00 88.88 135 ALA A O 1
ATOM 1069 N N . ALA A 1 136 ? 5.399 -3.616 -16.516 1.00 88.50 136 ALA A N 1
ATOM 1070 C CA . ALA A 1 136 ? 6.784 -3.190 -16.745 1.00 88.50 136 ALA A CA 1
ATOM 1071 C C . ALA A 1 136 ? 7.232 -2.113 -15.743 1.00 88.50 136 ALA A C 1
ATOM 1073 O O . ALA A 1 136 ? 8.413 -2.016 -15.419 1.00 88.50 136 ALA A O 1
ATOM 1074 N N . SER A 1 137 ? 6.276 -1.342 -15.221 1.00 88.50 137 SER A N 1
ATOM 1075 C CA . SER A 1 137 ? 6.509 -0.310 -14.210 1.00 88.50 137 SER A CA 1
ATOM 1076 C C . SER A 1 137 ? 6.584 -0.847 -12.777 1.00 88.50 137 SER A C 1
ATOM 1078 O O . SER A 1 137 ? 6.756 -0.063 -11.838 1.00 88.50 137 SER A O 1
ATOM 1080 N N . ARG A 1 138 ? 6.431 -2.168 -12.595 1.00 93.50 138 ARG A N 1
ATOM 1081 C CA . ARG A 1 138 ? 6.339 -2.788 -11.276 1.00 93.50 138 ARG A CA 1
ATOM 1082 C C . ARG A 1 138 ? 7.612 -2.558 -10.471 1.00 93.50 138 ARG A C 1
ATOM 1084 O O . ARG A 1 138 ? 8.718 -2.863 -10.905 1.00 93.50 138 ARG A O 1
ATOM 1091 N N . THR A 1 139 ? 7.412 -2.051 -9.267 1.00 93.56 139 THR A N 1
ATOM 1092 C CA . THR A 1 139 ? 8.431 -1.863 -8.245 1.00 93.56 139 THR A CA 1
ATOM 1093 C C . THR A 1 139 ? 8.068 -2.743 -7.063 1.00 93.56 139 THR A C 1
ATOM 1095 O O . THR A 1 139 ? 7.096 -2.461 -6.362 1.00 93.56 139 THR A O 1
ATOM 1098 N N . GLU A 1 140 ? 8.826 -3.817 -6.867 1.00 95.44 140 GLU A N 1
ATOM 1099 C CA . GLU A 1 140 ? 8.682 -4.683 -5.696 1.00 95.44 140 GLU A CA 1
ATOM 1100 C C . GLU A 1 140 ? 9.096 -3.919 -4.431 1.00 95.44 140 GLU A C 1
ATOM 1102 O O . GLU A 1 140 ? 10.095 -3.195 -4.425 1.00 95.44 140 GLU A O 1
ATOM 1107 N N . LEU A 1 141 ? 8.313 -4.072 -3.366 1.00 95.38 141 LEU A N 1
ATOM 1108 C CA . LEU A 1 141 ? 8.536 -3.447 -2.066 1.00 95.38 141 LEU A CA 1
ATOM 1109 C C . LEU A 1 141 ? 8.697 -4.528 -0.990 1.00 95.38 141 LEU A C 1
ATOM 1111 O O . LEU A 1 141 ? 8.526 -5.724 -1.235 1.00 95.38 141 LEU A O 1
ATOM 1115 N N . GLN A 1 142 ? 9.036 -4.108 0.230 1.00 94.38 142 GLN A N 1
ATOM 1116 C CA . GLN A 1 142 ? 9.043 -5.020 1.369 1.00 94.38 142 GLN A CA 1
ATOM 1117 C C . GLN A 1 142 ? 7.651 -5.643 1.541 1.00 94.38 142 GLN A C 1
ATOM 1119 O O . GLN A 1 142 ? 6.645 -4.937 1.498 1.00 94.38 142 GLN A O 1
ATOM 1124 N N . SER A 1 143 ? 7.601 -6.960 1.755 1.00 95.62 143 SER A N 1
ATOM 1125 C CA . SER A 1 143 ? 6.346 -7.648 2.067 1.00 95.62 143 SER A CA 1
ATOM 1126 C C . SER A 1 143 ? 5.699 -7.059 3.320 1.00 95.62 143 SER A C 1
ATOM 1128 O O . SER A 1 143 ? 6.379 -6.616 4.250 1.00 95.62 143 SER A O 1
ATOM 1130 N N . PHE A 1 144 ? 4.372 -7.039 3.339 1.00 95.94 144 PHE A N 1
ATOM 1131 C CA . PHE A 1 144 ? 3.620 -6.528 4.468 1.00 95.94 144 PHE A CA 1
ATOM 1132 C C . PHE A 1 144 ? 3.766 -7.477 5.655 1.00 95.94 144 PHE A C 1
ATOM 1134 O O . PHE A 1 144 ? 3.475 -8.668 5.547 1.00 95.94 144 PHE A O 1
ATOM 1141 N N . HIS A 1 145 ? 4.166 -6.924 6.797 1.00 94.38 145 HIS A N 1
ATOM 1142 C CA . HIS A 1 145 ? 4.218 -7.644 8.059 1.00 94.38 145 HIS A CA 1
ATOM 1143 C C . HIS A 1 145 ? 3.466 -6.871 9.134 1.00 94.38 145 HIS A C 1
ATOM 1145 O O . HIS A 1 145 ? 3.772 -5.704 9.386 1.00 94.38 145 HIS A O 1
ATOM 1151 N N . ALA A 1 146 ? 2.525 -7.527 9.812 1.00 90.69 146 ALA A N 1
ATOM 1152 C CA . ALA A 1 146 ? 1.724 -6.914 10.870 1.00 90.69 146 ALA A CA 1
ATOM 1153 C C . ALA A 1 146 ? 2.601 -6.401 12.027 1.00 90.69 146 ALA A C 1
ATOM 1155 O O . ALA A 1 146 ? 2.305 -5.366 12.616 1.00 90.69 146 ALA A O 1
ATOM 1156 N N . ALA A 1 147 ? 3.720 -7.079 12.302 1.00 90.75 147 ALA A N 1
ATOM 1157 C CA . ALA A 1 147 ? 4.692 -6.674 13.317 1.00 90.75 147 ALA A CA 1
ATOM 1158 C C . ALA A 1 147 ? 5.486 -5.400 12.957 1.00 90.75 147 ALA A C 1
ATOM 1160 O O . ALA A 1 147 ? 6.063 -4.775 13.841 1.00 90.75 147 ALA A O 1
ATOM 1161 N N . ALA A 1 148 ? 5.534 -5.018 11.677 1.00 88.06 148 ALA A N 1
ATOM 1162 C CA . ALA A 1 148 ? 6.217 -3.809 11.211 1.00 88.06 148 ALA A CA 1
ATOM 1163 C C . ALA A 1 148 ? 5.296 -2.575 11.181 1.00 88.06 148 ALA A C 1
ATOM 1165 O O . ALA A 1 148 ? 5.750 -1.475 10.860 1.00 88.06 148 ALA A O 1
ATOM 1166 N N . VAL A 1 149 ? 4.007 -2.750 11.495 1.00 93.25 149 VAL A N 1
ATOM 1167 C CA . VAL A 1 149 ? 3.023 -1.666 11.516 1.00 93.25 149 VAL A CA 1
ATOM 1168 C C . VAL A 1 149 ? 3.274 -0.781 12.732 1.00 93.25 149 VAL A C 1
ATOM 1170 O O . VAL A 1 149 ? 3.214 -1.239 13.871 1.00 93.25 149 VAL A O 1
ATOM 1173 N N . LYS A 1 150 ? 3.546 0.501 12.486 1.00 93.69 150 LYS A N 1
ATOM 1174 C CA . LYS A 1 150 ? 3.656 1.510 13.545 1.00 93.69 150 LYS A CA 1
ATOM 1175 C C . LYS A 1 150 ? 2.257 1.952 13.978 1.00 93.69 150 LYS A C 1
ATOM 1177 O O . LYS A 1 150 ? 1.369 2.078 13.139 1.00 93.69 150 LYS A O 1
ATOM 1182 N N . GLU A 1 151 ? 2.073 2.220 15.263 1.00 89.44 151 GLU A N 1
ATOM 1183 C CA . GLU A 1 151 ? 0.841 2.821 15.792 1.00 89.44 151 GLU A CA 1
ATOM 1184 C C . GLU A 1 151 ? 0.975 4.353 15.780 1.00 89.44 151 GLU A C 1
ATOM 1186 O O . GLU A 1 151 ? 2.035 4.877 16.138 1.00 89.44 151 GLU A O 1
ATOM 1191 N N . ASN A 1 152 ? -0.078 5.050 15.346 1.00 78.38 152 ASN A N 1
ATOM 1192 C CA . ASN A 1 152 ? -0.163 6.514 15.287 1.00 78.38 152 ASN A CA 1
ATOM 1193 C C . ASN A 1 152 ? -1.447 7.011 15.967 1.00 78.38 152 ASN A C 1
ATOM 1195 O O . ASN A 1 152 ? -2.539 6.485 15.633 1.00 78.38 152 ASN A O 1
#

Secondary structure (DSSP, 8-state):
-------------------------------PPP---TTSPPTT-EEEEEEEEEEEEEEEEETTEEEEEEEEEEEEEE-SS-----SS-EEEEETTEEE--EEEEGGGTEEEEEES-GGGS-TTEEEEEEETTEEEEEEEEEEE-GGGPEE-

Sequence (152 aa):
MRPRLLFVSLAIFGLGLGAPLFAQEKQSLKEKPAAVSLRQPLKEARLEVQRVRLKKPAEVVQRGVKREVSVVLEFRVTSSQAIPVRALDPVLVVGDVSLREYRYEDHDHALVFTLYDPEKAKDGAAVYLQFGNDAASRTELQSFHAAAVKEN

Foldseek 3Di:
DDDDDDDDDDDDDDDDDDDDDDDPDDPPPPPPPPPPPLLAAAPPKAKAKAKDFAPAWDFDQDPNDTDTFGIKIKIKIFHPDQQDDDPFQKWKDQAPDIFRDWDADDNRRIIITIGRDPVVRDAQTWIWMAGHPRPSHIDTYDHDHPVRYHYD

Radius of gyration: 32.67 Å; chains: 1; bounding box: 92×83×65 Å

pLDDT: mean 79.4, std 21.0, range [34.91, 97.62]